Protein AF-A0AAU9SWV1-F1 (afdb_monomer_lite)

Radius of gyration: 33.42 Å; chains: 1; bounding box: 84×96×71 Å

Organism: Thlaspi arvense (NCBI:txid13288)

Secondary structure (DSSP, 8-state):
-------PPPPPPPPPP----SPP-HHHHHHHHHHHTTS-TT-TTS--PPPHHHHHHHHHHHHTT----TT-TT--TTHHHH-TTHHHHHHHHHHHHHHHHHHHHHHTTTTS---------------

InterPro domains:
  IPR012881 Protein of unknown function DUF1685 [PF07939] (50-108)

Sequence (127 aa):
MSKRNATQSQPPPRPLIKQHSWSPDADREEAWLRRKGKQPSGRLGRSKSVTDEDLEELKGCIELGFGFEPDSPDLDPRLSETLPALGLYCAVNKQYSSRLSRTSSLSSIVSEGELSNSSTTIVDQEE

Foldseek 3Di:
DDDDDDDDDDDDDDDDDDDPPDDPVVVVVVVVVVVCVVPCLPCPDDDPDDDPVLVVVVVVCVVVPDDQALPDPPRDPCVCVVRVCSVVVSVVVVVVVVVVVVVVVVVVVVPDDDDDDPDDDDDDDDD

Structure (mmCIF, N/CA/C/O backbone):
data_AF-A0AAU9SWV1-F1
#
_entry.id   AF-A0AAU9SWV1-F1
#
loop_
_atom_site.group_PDB
_atom_site.id
_atom_site.type_symbol
_atom_site.label_atom_id
_atom_site.label_alt_id
_atom_site.label_comp_id
_atom_site.label_asym_id
_atom_site.label_entity_id
_atom_site.label_seq_id
_atom_site.pdbx_PDB_ins_code
_atom_site.Cartn_x
_atom_site.Cartn_y
_atom_site.Cartn_z
_atom_site.occupancy
_atom_site.B_iso_or_equiv
_atom_site.auth_seq_id
_atom_site.auth_comp_id
_atom_site.auth_asym_id
_atom_site.auth_atom_id
_atom_site.pdbx_PDB_model_num
ATOM 1 N N . MET A 1 1 ? -10.196 38.427 -52.596 1.00 41.56 1 MET A N 1
ATOM 2 C CA . MET A 1 1 ? -11.215 39.087 -51.745 1.00 41.56 1 MET A CA 1
ATOM 3 C C . MET A 1 1 ? -11.542 38.152 -50.584 1.00 41.56 1 MET A C 1
ATOM 5 O O . MET A 1 1 ? -12.388 37.285 -50.746 1.00 41.56 1 MET A O 1
ATOM 9 N N . SER A 1 2 ? -10.849 38.260 -49.447 1.00 51.06 2 SER A N 1
ATOM 10 C CA . SER A 1 2 ? -11.067 37.353 -48.305 1.00 51.06 2 SER A CA 1
ATOM 11 C C . SER A 1 2 ? -11.932 38.036 -47.250 1.00 51.06 2 SER A C 1
ATOM 13 O O . SER A 1 2 ? -11.514 39.006 -46.619 1.00 51.06 2 SER A O 1
ATOM 15 N N . LYS A 1 3 ? -13.171 37.559 -47.106 1.00 57.69 3 LYS A N 1
ATOM 16 C CA . LYS A 1 3 ? -14.145 38.039 -46.120 1.00 57.69 3 LYS A CA 1
ATOM 17 C C . LYS A 1 3 ? -13.781 37.469 -44.746 1.00 57.69 3 LYS A C 1
ATOM 19 O O . LYS A 1 3 ? -13.608 36.264 -44.604 1.00 57.69 3 LYS A O 1
ATOM 24 N N . ARG A 1 4 ? -13.648 38.340 -43.745 1.00 60.69 4 ARG A N 1
ATOM 25 C CA . ARG A 1 4 ? -13.393 37.968 -42.346 1.00 60.69 4 ARG A CA 1
ATOM 26 C C . ARG A 1 4 ? -14.742 37.674 -41.684 1.00 60.69 4 ARG A C 1
ATOM 28 O O . ARG A 1 4 ? -15.554 38.588 -41.577 1.00 60.69 4 ARG A O 1
ATOM 35 N N . ASN A 1 5 ? -14.990 36.432 -41.271 1.00 58.41 5 ASN A N 1
ATOM 36 C CA . ASN A 1 5 ? -16.154 36.088 -40.449 1.00 58.41 5 ASN A CA 1
ATOM 37 C C . ASN A 1 5 ? -15.851 36.428 -38.983 1.00 58.41 5 ASN A C 1
ATOM 39 O O . ASN A 1 5 ? -14.839 35.988 -38.443 1.00 58.41 5 ASN A O 1
ATOM 43 N N . ALA A 1 6 ? -16.711 37.237 -38.364 1.00 60.16 6 ALA A N 1
ATOM 44 C CA . ALA A 1 6 ? -16.622 37.608 -36.957 1.00 60.16 6 ALA A CA 1
ATOM 45 C C . ALA A 1 6 ? -17.165 36.475 -36.072 1.00 60.16 6 ALA A C 1
ATOM 47 O O . ALA A 1 6 ? -18.284 36.005 -36.269 1.00 60.16 6 ALA A O 1
ATOM 48 N N . THR A 1 7 ? -16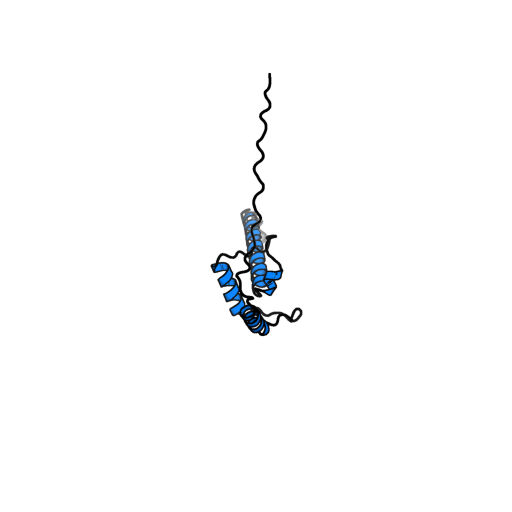.375 36.044 -35.093 1.00 61.41 7 THR A N 1
ATOM 49 C CA . THR A 1 7 ? -16.761 35.066 -34.073 1.00 61.41 7 THR A CA 1
ATOM 50 C C . THR A 1 7 ? -17.732 35.715 -33.084 1.00 61.41 7 THR A C 1
ATOM 52 O O . THR A 1 7 ? -17.355 36.617 -32.338 1.00 61.41 7 THR A O 1
ATOM 55 N N . GLN A 1 8 ? -18.992 35.270 -33.073 1.00 59.97 8 GLN A N 1
ATOM 56 C CA . GLN A 1 8 ? -19.948 35.593 -32.010 1.00 59.97 8 GLN A CA 1
ATOM 57 C C . GLN A 1 8 ? -19.444 35.011 -30.680 1.00 59.97 8 GLN A C 1
ATOM 59 O O . GLN A 1 8 ? -19.289 33.798 -30.545 1.00 59.97 8 GLN A O 1
ATOM 64 N N . SER A 1 9 ? -19.175 35.872 -29.698 1.00 60.31 9 SER A N 1
ATOM 65 C CA . SER A 1 9 ? -18.767 35.482 -28.347 1.00 60.31 9 SER A CA 1
ATOM 66 C C . SER A 1 9 ? -19.969 34.970 -27.546 1.00 60.31 9 SER A C 1
ATOM 68 O O . SER A 1 9 ? -20.929 35.711 -27.331 1.00 60.31 9 SER A O 1
ATOM 70 N N . GLN A 1 10 ? -19.916 33.717 -27.092 1.00 68.44 10 GLN A N 1
ATOM 71 C CA . GLN A 1 10 ? -20.902 33.141 -26.171 1.00 68.44 10 GLN A CA 1
ATOM 72 C C . GLN A 1 10 ? -20.783 33.763 -24.763 1.00 68.44 10 GLN A C 1
ATOM 74 O O . GLN A 1 10 ? -19.675 34.119 -24.354 1.00 68.44 10 GLN A O 1
ATOM 79 N N . PRO A 1 11 ? -21.892 33.900 -24.007 1.00 70.25 11 PRO A N 1
ATOM 80 C CA . PRO A 1 11 ? -21.855 34.434 -22.648 1.00 70.25 11 PRO A CA 1
ATOM 81 C C . PRO A 1 11 ? -21.128 33.479 -21.682 1.00 70.25 11 PRO A C 1
ATOM 83 O O . PRO A 1 11 ? -21.175 32.261 -21.872 1.00 70.25 11 PRO A O 1
ATOM 86 N N . PRO A 1 12 ? -20.465 34.010 -20.635 1.00 76.06 12 PRO A N 1
ATOM 87 C CA . PRO A 1 12 ? -19.677 33.201 -19.714 1.00 76.06 12 PRO A CA 1
ATOM 88 C C . PRO A 1 12 ? -20.556 32.210 -18.927 1.00 76.06 12 PRO A C 1
ATOM 90 O O . PRO A 1 12 ? -21.684 32.549 -18.548 1.00 76.06 12 PRO A O 1
ATOM 93 N N . PRO A 1 13 ? -20.053 30.990 -18.652 1.00 77.31 13 PRO A N 1
ATOM 94 C CA . PRO A 1 13 ? -20.777 30.001 -17.865 1.00 77.31 13 PRO A CA 1
ATOM 95 C C . PRO A 1 13 ? -20.997 30.511 -16.437 1.00 77.31 13 PRO A C 1
ATOM 97 O O . PRO A 1 13 ? -20.122 31.131 -15.831 1.00 77.31 13 PRO A O 1
ATOM 100 N N . ARG A 1 14 ? -22.190 30.254 -15.892 1.00 77.44 14 ARG A N 1
ATOM 101 C CA . ARG A 1 14 ? -22.545 30.686 -14.534 1.00 77.44 14 ARG A CA 1
ATOM 102 C C . ARG A 1 14 ? -21.770 29.858 -13.495 1.00 77.44 14 ARG A C 1
ATOM 104 O O . ARG A 1 14 ? -21.628 28.650 -13.695 1.00 77.44 14 ARG A O 1
ATOM 111 N N . PRO A 1 15 ? -21.310 30.459 -12.383 1.00 79.12 15 PRO A N 1
ATOM 112 C CA . PRO A 1 15 ? -20.587 29.734 -11.341 1.00 79.12 15 PRO A CA 1
ATOM 113 C C . PRO A 1 15 ? -21.460 28.662 -10.678 1.00 79.12 15 PRO A C 1
ATOM 115 O O . PRO A 1 15 ? -22.607 28.925 -10.315 1.00 79.12 15 PRO A O 1
ATOM 118 N N . LEU A 1 16 ? -20.901 27.466 -10.483 1.00 76.06 16 LEU A N 1
ATOM 119 C CA . LEU A 1 16 ? -21.544 26.390 -9.730 1.00 76.06 16 LEU A CA 1
ATOM 120 C C . LEU A 1 16 ? -21.318 26.603 -8.227 1.00 76.06 16 LEU A C 1
ATOM 122 O O . LEU A 1 16 ? -20.180 26.682 -7.765 1.00 76.06 16 LEU A O 1
ATOM 126 N N . ILE A 1 17 ? -22.404 26.681 -7.457 1.00 78.12 17 ILE A N 1
ATOM 127 C CA . ILE A 1 17 ? -22.364 26.769 -5.992 1.00 78.12 17 ILE A CA 1
ATOM 128 C C . ILE A 1 17 ? -22.128 25.367 -5.419 1.00 78.12 17 ILE A C 1
ATOM 130 O O . ILE A 1 17 ? -22.912 24.450 -5.665 1.00 78.12 17 ILE A O 1
ATOM 134 N N . LYS A 1 18 ? -21.054 25.192 -4.636 1.00 78.69 18 LYS A N 1
ATOM 135 C CA . LYS A 1 18 ? -20.784 23.938 -3.917 1.00 78.69 18 LYS A CA 1
ATOM 136 C C . LYS A 1 18 ? -21.775 23.776 -2.763 1.00 78.69 18 LYS A C 1
ATOM 138 O O . LYS A 1 18 ? -21.673 24.457 -1.747 1.00 78.69 18 LYS A O 1
ATOM 143 N N . GLN A 1 19 ? -22.717 22.853 -2.918 1.00 76.69 19 GLN A N 1
ATOM 144 C CA . GLN A 1 19 ? -23.548 22.355 -1.824 1.00 76.69 19 GLN A CA 1
ATOM 145 C C . GLN A 1 19 ? -22.668 21.477 -0.920 1.00 76.69 19 GLN A C 1
ATOM 147 O O . GLN A 1 19 ? -22.265 20.386 -1.317 1.00 76.69 19 GLN A O 1
ATOM 152 N N . HIS A 1 20 ? -22.340 21.947 0.285 1.00 67.81 20 HIS A N 1
ATOM 153 C CA . HIS A 1 20 ? -21.671 21.128 1.299 1.00 67.81 20 HIS A CA 1
ATOM 154 C 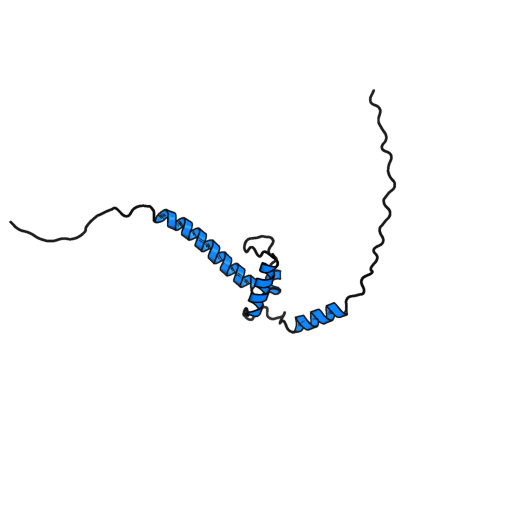C . HIS A 1 20 ? -22.721 20.293 2.051 1.00 67.81 20 HIS A C 1
ATOM 156 O O . HIS A 1 20 ? -23.020 20.545 3.213 1.00 67.81 20 HIS A O 1
ATOM 162 N N . SER A 1 21 ? -23.336 19.327 1.362 1.00 74.38 21 SER A N 1
ATOM 163 C CA . SER A 1 21 ? -24.408 18.472 1.906 1.00 74.38 21 SER A CA 1
ATOM 164 C C . SER A 1 21 ? -23.904 17.304 2.759 1.00 74.38 21 SER A C 1
ATOM 166 O O . SER A 1 21 ? -24.676 16.415 3.106 1.00 74.38 21 SER A O 1
ATOM 168 N N . TRP A 1 22 ? -22.609 17.262 3.056 1.00 68.56 22 TRP A N 1
ATOM 169 C CA . TRP A 1 22 ? -22.023 16.223 3.889 1.00 68.56 22 TRP A CA 1
ATOM 170 C C . TRP A 1 22 ? -21.991 16.746 5.322 1.00 68.56 22 TRP A C 1
ATOM 172 O O . TRP A 1 22 ? -21.356 17.770 5.593 1.00 68.56 22 TRP A O 1
ATOM 182 N N . SER A 1 23 ? -22.713 16.074 6.221 1.00 59.91 23 SER A N 1
ATOM 183 C CA . SER A 1 23 ? -22.586 16.299 7.662 1.00 59.91 23 SER A CA 1
ATOM 184 C C . SER A 1 23 ? -21.127 16.061 8.071 1.00 59.91 23 SER A C 1
ATOM 186 O O . SER A 1 23 ? -20.523 15.116 7.557 1.00 59.91 23 SER A O 1
ATOM 188 N N . PRO A 1 24 ? -20.540 16.890 8.954 1.00 65.38 24 PRO A N 1
ATOM 189 C CA . PRO A 1 24 ? -19.205 16.644 9.483 1.00 65.38 24 PRO A CA 1
ATOM 190 C C . PRO A 1 24 ? -19.151 15.237 10.073 1.00 65.38 24 PRO A C 1
ATOM 192 O O . PRO A 1 24 ? -19.900 14.920 10.994 1.00 65.38 24 PRO A O 1
ATOM 195 N N . ASP A 1 25 ? -18.302 14.387 9.507 1.00 67.88 25 ASP A N 1
ATOM 196 C CA . ASP A 1 25 ? -18.213 12.972 9.861 1.00 67.88 25 ASP A CA 1
ATOM 197 C C . ASP A 1 25 ? -17.371 12.774 11.134 1.00 67.88 25 ASP A C 1
ATOM 199 O O . ASP A 1 25 ? -16.405 12.010 11.172 1.00 67.88 25 ASP A O 1
ATOM 203 N N . ALA A 1 26 ? -17.703 13.548 12.170 1.00 67.44 26 ALA A N 1
ATOM 204 C CA . ALA A 1 26 ? -16.986 13.580 13.438 1.00 67.44 26 ALA A CA 1
ATOM 205 C C . ALA A 1 26 ? -17.015 12.202 14.118 1.00 67.44 26 ALA A C 1
ATOM 207 O O . ALA A 1 26 ? -15.997 11.746 14.639 1.00 67.44 26 ALA A O 1
ATOM 208 N N . ASP A 1 27 ? -18.144 11.494 14.013 1.00 73.81 27 ASP A N 1
ATOM 209 C CA . ASP A 1 27 ? -18.299 10.145 14.558 1.00 73.81 27 ASP A CA 1
ATOM 210 C C . ASP A 1 27 ? -17.401 9.126 13.832 1.00 73.81 27 ASP A C 1
ATOM 212 O O . ASP A 1 27 ? -16.832 8.230 14.466 1.00 73.81 27 ASP A O 1
ATOM 216 N N . ARG A 1 28 ? -17.204 9.260 12.508 1.00 76.19 28 ARG A N 1
ATOM 217 C CA . ARG A 1 28 ? -16.268 8.399 11.763 1.00 76.19 28 ARG A CA 1
ATOM 218 C C . ARG A 1 28 ? -14.824 8.696 12.120 1.00 76.19 28 ARG A C 1
ATOM 220 O O . ARG A 1 28 ? -14.050 7.748 12.264 1.00 76.19 28 ARG A O 1
ATOM 227 N N . GLU A 1 29 ? -14.448 9.967 12.236 1.00 75.00 29 GLU A N 1
ATOM 228 C CA . GLU A 1 29 ? -13.083 10.345 12.610 1.00 75.00 29 GLU A CA 1
ATOM 229 C C . GLU A 1 29 ? -12.732 9.813 14.005 1.00 75.00 29 GLU A C 1
ATOM 231 O O . GLU A 1 29 ? -11.682 9.187 14.174 1.00 75.00 29 GLU A O 1
ATOM 236 N N . GLU A 1 30 ? -13.640 9.948 14.977 1.00 75.06 30 GLU A N 1
ATOM 237 C CA . GLU A 1 30 ? -13.452 9.415 16.328 1.00 75.06 30 GLU A CA 1
ATOM 238 C C . GLU A 1 30 ? -13.373 7.879 16.328 1.00 75.06 30 GLU A C 1
ATOM 240 O O . GLU A 1 30 ? -12.460 7.299 16.923 1.00 75.06 30 GLU A O 1
ATOM 245 N N . ALA A 1 31 ? -14.278 7.192 15.621 1.00 77.38 31 ALA A N 1
ATOM 246 C CA . ALA A 1 31 ? -14.253 5.734 15.507 1.00 77.38 31 ALA A CA 1
ATOM 247 C C . ALA A 1 31 ? -12.953 5.225 14.857 1.00 77.38 31 ALA A C 1
ATOM 249 O O . ALA A 1 31 ? -12.385 4.213 15.288 1.00 77.38 31 ALA A O 1
ATOM 250 N N . TRP A 1 32 ? -12.449 5.940 13.849 1.00 73.25 32 TRP A N 1
ATOM 251 C CA . TRP A 1 32 ? -11.184 5.628 13.192 1.00 73.25 32 TRP A CA 1
ATOM 252 C C . TRP A 1 32 ? -9.983 5.872 14.112 1.00 73.25 32 TRP A C 1
ATOM 254 O O . TRP A 1 32 ? -9.107 5.009 14.204 1.00 73.25 32 TRP A O 1
ATOM 264 N N . LEU A 1 33 ? -9.965 6.977 14.866 1.00 74.88 33 LEU A N 1
ATOM 265 C CA . LEU A 1 33 ? -8.938 7.245 15.880 1.00 74.88 33 LEU A CA 1
ATOM 266 C C . LEU A 1 33 ? -8.937 6.182 16.986 1.00 74.88 33 LEU A C 1
ATOM 268 O O . LEU A 1 33 ? -7.872 5.715 17.387 1.00 74.88 33 LEU A O 1
ATOM 272 N N . ARG A 1 34 ? -10.114 5.740 17.442 1.00 76.69 34 ARG A N 1
ATOM 273 C CA . ARG A 1 34 ? -10.258 4.685 18.462 1.00 76.69 34 ARG A CA 1
ATOM 274 C C . ARG A 1 34 ? -9.761 3.327 17.973 1.00 76.69 34 ARG A C 1
ATOM 276 O O . ARG A 1 34 ? -9.163 2.586 18.752 1.00 76.69 34 ARG A O 1
ATOM 283 N N . ARG A 1 35 ? -9.967 3.007 16.690 1.00 66.62 35 ARG A N 1
ATOM 284 C CA . ARG A 1 35 ? -9.377 1.820 16.048 1.00 66.62 35 ARG A CA 1
ATOM 285 C C . ARG A 1 35 ? -7.861 1.958 15.938 1.00 66.62 35 ARG A C 1
ATOM 287 O O . ARG A 1 35 ? -7.135 1.031 16.289 1.00 66.62 35 ARG A O 1
ATOM 294 N N . LYS A 1 36 ? -7.384 3.128 15.510 1.00 63.03 36 LYS A N 1
ATOM 295 C CA . LYS A 1 36 ? -5.956 3.388 15.327 1.00 63.03 36 LYS A CA 1
ATOM 296 C C . LYS A 1 36 ? -5.180 3.448 16.644 1.00 63.03 36 LYS A C 1
ATOM 298 O O . LYS A 1 36 ? -4.036 3.030 16.664 1.00 63.03 36 LYS A O 1
ATOM 303 N N . GLY A 1 37 ? -5.796 3.844 17.758 1.00 56.72 37 GLY A N 1
ATOM 304 C CA . GLY A 1 37 ? -5.161 3.859 19.085 1.00 56.72 37 GLY A CA 1
ATOM 305 C C . GLY A 1 37 ? -4.718 2.486 19.615 1.00 56.72 37 GLY A C 1
ATOM 306 O O . GLY A 1 37 ? -3.957 2.423 20.578 1.00 56.72 37 GLY A O 1
ATOM 307 N N . LYS A 1 38 ? -5.160 1.385 18.991 1.00 56.91 38 LYS A N 1
ATOM 308 C CA . LYS A 1 38 ? -4.681 0.020 19.276 1.00 56.91 38 LYS A CA 1
ATOM 309 C C . LYS A 1 38 ? -3.501 -0.395 18.395 1.00 56.91 38 LYS A C 1
ATOM 311 O O . LYS A 1 38 ? -2.799 -1.338 18.745 1.00 56.91 38 LYS A O 1
ATOM 316 N N . GLN A 1 39 ? -3.269 0.318 17.295 1.00 58.56 39 GLN A N 1
ATOM 317 C CA . GLN A 1 39 ? -2.091 0.152 16.459 1.00 58.56 39 GLN A CA 1
ATOM 318 C C . GLN A 1 39 ? -1.003 1.110 16.962 1.00 58.56 39 GLN A C 1
ATOM 320 O O . GLN A 1 39 ? -1.229 2.319 17.044 1.00 58.56 39 GLN A O 1
ATOM 325 N N . PRO A 1 40 ? 0.186 0.623 17.349 1.00 55.69 40 PRO A N 1
ATOM 326 C CA . PRO A 1 40 ? 1.232 1.469 17.897 1.00 55.69 40 PRO A CA 1
ATOM 327 C C . PRO A 1 40 ? 1.876 2.298 16.775 1.00 55.69 40 PRO A C 1
ATOM 329 O O . PRO A 1 40 ? 2.981 2.000 16.327 1.00 55.69 40 PRO A O 1
ATOM 332 N N . SER A 1 41 ? 1.237 3.399 16.368 1.00 58.03 41 SER A N 1
ATOM 333 C CA . SER A 1 41 ? 1.771 4.395 15.419 1.00 58.03 41 SER A CA 1
ATOM 334 C C . SER A 1 41 ? 3.017 5.152 15.928 1.00 58.03 41 SER A C 1
ATOM 336 O O . SER A 1 41 ? 3.365 6.196 15.392 1.00 58.03 41 SER A O 1
ATOM 338 N N . GLY A 1 42 ? 3.711 4.653 16.956 1.00 51.66 42 GLY A N 1
ATOM 339 C CA . GLY A 1 42 ? 4.831 5.332 17.615 1.00 51.66 42 GLY A CA 1
ATOM 340 C C . GLY A 1 42 ? 6.070 4.471 17.867 1.00 51.66 42 GLY A C 1
ATOM 341 O O . GLY A 1 42 ? 6.949 4.895 18.611 1.00 51.66 42 GLY A O 1
ATOM 342 N N . ARG A 1 43 ? 6.184 3.264 17.296 1.00 53.62 43 ARG A N 1
ATOM 343 C CA . ARG A 1 43 ? 7.420 2.462 17.404 1.00 53.62 43 ARG A CA 1
ATOM 344 C C . ARG A 1 43 ? 8.181 2.419 16.087 1.00 53.62 43 ARG A C 1
ATOM 346 O O . ARG A 1 43 ? 8.316 1.380 15.455 1.00 53.62 43 ARG A O 1
ATOM 353 N N . LEU A 1 44 ? 8.746 3.563 15.722 1.00 52.72 44 LEU A N 1
ATOM 354 C CA . LEU A 1 44 ? 9.710 3.692 14.627 1.00 52.72 44 LEU A CA 1
ATOM 355 C C . LEU A 1 44 ? 11.103 3.104 14.971 1.00 52.72 44 LEU A C 1
ATOM 357 O O . LEU A 1 44 ? 12.042 3.288 14.212 1.00 52.72 44 LEU A O 1
ATOM 361 N N . GLY A 1 45 ? 11.265 2.403 16.104 1.00 51.94 45 GLY A N 1
ATOM 362 C CA . GLY A 1 45 ? 12.586 1.967 16.592 1.00 51.94 45 GLY A CA 1
ATOM 363 C C . GLY A 1 45 ? 12.657 0.599 17.274 1.00 51.94 45 GLY A C 1
ATOM 364 O O . GLY A 1 45 ? 13.686 0.268 17.851 1.00 51.94 45 GLY A O 1
ATOM 365 N N . ARG A 1 46 ? 11.599 -0.217 17.243 1.00 48.56 46 ARG A N 1
ATOM 366 C CA . ARG A 1 46 ? 11.647 -1.598 17.747 1.00 48.56 46 ARG A CA 1
ATOM 367 C C . ARG A 1 46 ? 10.965 -2.470 16.715 1.00 48.56 46 ARG A C 1
ATOM 369 O O . ARG A 1 46 ? 9.785 -2.261 16.465 1.00 48.56 46 ARG A O 1
ATOM 376 N N . SER A 1 47 ? 11.748 -3.345 16.090 1.00 58.44 47 SER A N 1
ATOM 377 C CA . SER A 1 47 ? 11.394 -4.291 15.031 1.00 58.44 47 SER A CA 1
ATOM 378 C C . SER A 1 47 ? 9.900 -4.609 15.039 1.00 58.44 47 SER A C 1
ATOM 380 O O . SER A 1 47 ? 9.423 -5.319 15.925 1.00 58.44 47 SER A O 1
ATOM 382 N N . LYS A 1 48 ? 9.150 -4.015 14.105 1.00 66.44 48 LYS A N 1
ATOM 383 C CA . LYS A 1 48 ? 7.747 -4.363 13.884 1.00 66.44 48 LYS A CA 1
ATOM 384 C C . LYS A 1 48 ? 7.771 -5.810 13.393 1.00 66.44 48 LYS A C 1
ATOM 386 O O . LYS A 1 48 ? 8.255 -6.063 12.293 1.00 66.44 48 LYS A O 1
ATOM 391 N N . SER A 1 49 ? 7.398 -6.764 14.239 1.00 79.50 49 SER A N 1
ATOM 392 C CA . SER A 1 49 ? 7.242 -8.148 13.799 1.00 79.50 49 SER A CA 1
ATOM 393 C C . SER A 1 49 ? 6.001 -8.211 12.921 1.00 79.50 49 SER A C 1
ATOM 395 O O . SER A 1 49 ? 4.939 -7.785 13.368 1.00 79.50 49 SER A O 1
ATOM 397 N N . VAL A 1 50 ? 6.150 -8.716 11.700 1.00 89.50 50 VAL A N 1
ATOM 398 C CA . VAL A 1 50 ? 5.013 -9.057 10.841 1.00 89.50 50 VAL A CA 1
ATOM 399 C C . VAL A 1 50 ? 4.262 -10.213 11.501 1.00 89.50 50 VAL A C 1
ATOM 401 O O . VAL A 1 50 ? 4.890 -11.184 11.929 1.00 89.50 50 VAL A O 1
ATOM 404 N N . THR A 1 51 ? 2.950 -10.077 11.633 1.00 91.62 51 THR A N 1
ATOM 405 C CA . THR A 1 51 ? 2.040 -11.092 12.174 1.00 91.62 51 THR A CA 1
ATOM 406 C C . THR A 1 51 ? 1.283 -11.799 11.050 1.00 91.62 51 THR A C 1
ATOM 408 O O . THR A 1 51 ? 1.302 -11.341 9.908 1.00 91.62 51 THR A O 1
ATOM 411 N N . ASP A 1 52 ? 0.612 -12.910 11.361 1.00 93.50 52 ASP A N 1
ATOM 412 C CA . ASP A 1 52 ? -0.187 -13.642 10.369 1.00 93.50 52 ASP A CA 1
ATOM 413 C C . ASP A 1 52 ? -1.365 -12.801 9.840 1.00 93.50 52 ASP A C 1
ATOM 415 O O . ASP A 1 52 ? -1.629 -12.812 8.642 1.00 93.50 52 ASP A O 1
ATOM 419 N N . GLU A 1 53 ? -1.991 -11.978 10.693 1.00 94.31 53 GLU A N 1
ATOM 420 C CA . GLU A 1 53 ? -3.041 -11.028 10.281 1.00 94.31 53 GLU A CA 1
ATOM 421 C C . GLU A 1 53 ? -2.516 -10.029 9.237 1.00 94.31 53 GLU A C 1
ATOM 423 O O . GLU A 1 53 ? -3.168 -9.792 8.225 1.00 94.31 53 GLU A O 1
ATOM 428 N N . ASP A 1 54 ? -1.297 -9.500 9.418 1.00 94.12 54 ASP A N 1
ATOM 429 C CA . ASP A 1 54 ? -0.696 -8.568 8.450 1.00 94.12 54 ASP A CA 1
ATOM 430 C C . ASP A 1 54 ? -0.498 -9.228 7.066 1.00 94.12 54 ASP A C 1
ATOM 432 O O . ASP A 1 54 ? -0.541 -8.552 6.033 1.00 94.12 54 ASP A O 1
ATOM 436 N N . LEU A 1 55 ? -0.254 -10.547 7.028 1.00 95.00 55 LEU A N 1
ATOM 437 C CA . LEU A 1 55 ? -0.144 -11.316 5.783 1.00 95.00 55 LEU A CA 1
ATOM 438 C C . LEU A 1 55 ? -1.515 -11.521 5.129 1.00 95.00 55 LEU A C 1
ATOM 440 O O . LEU A 1 55 ? -1.619 -11.422 3.904 1.00 95.00 55 LEU A O 1
ATOM 444 N N . GLU A 1 56 ? -2.554 -11.790 5.923 1.00 95.94 56 GLU A N 1
ATOM 445 C CA . GLU A 1 56 ? -3.934 -11.918 5.446 1.00 95.94 56 GLU A CA 1
ATOM 446 C C . GLU A 1 56 ? -4.470 -10.593 4.890 1.00 95.94 56 GLU A C 1
ATOM 448 O O . GLU A 1 56 ? -5.051 -10.583 3.803 1.00 95.94 56 GLU A O 1
ATOM 453 N N . GLU A 1 57 ? -4.198 -9.467 5.556 1.00 95.25 57 GLU A N 1
ATOM 454 C CA . GLU A 1 57 ? -4.541 -8.128 5.062 1.00 95.25 57 GLU A CA 1
ATOM 455 C C . GLU A 1 57 ? -3.855 -7.830 3.719 1.00 95.25 57 GLU A C 1
ATOM 457 O O . GLU A 1 57 ? -4.514 -7.434 2.751 1.00 95.25 57 GLU A O 1
ATOM 462 N N . LEU A 1 58 ? -2.540 -8.073 3.619 1.00 94.94 58 LEU A N 1
ATOM 463 C CA . LEU A 1 58 ? -1.792 -7.874 2.374 1.00 94.94 58 LEU A CA 1
ATOM 464 C C . LEU A 1 58 ? -2.317 -8.775 1.246 1.00 94.94 58 LEU A C 1
ATOM 466 O O . LEU A 1 58 ? -2.470 -8.319 0.110 1.00 94.94 58 LEU A O 1
ATOM 470 N N . LYS A 1 59 ? -2.616 -10.042 1.553 1.00 95.69 59 LYS A N 1
ATOM 471 C CA . LYS A 1 59 ? -3.229 -10.984 0.609 1.00 95.69 59 LYS A CA 1
ATOM 472 C C . LYS A 1 59 ? -4.587 -10.477 0.135 1.00 95.69 59 LYS A C 1
ATOM 474 O O . LYS A 1 59 ? -4.822 -10.461 -1.070 1.00 95.69 59 LYS A O 1
ATOM 479 N N . GLY A 1 60 ? -5.433 -10.002 1.046 1.00 96.81 60 GLY A N 1
ATOM 480 C CA . GLY A 1 60 ? -6.716 -9.391 0.709 1.00 96.81 60 GLY A CA 1
ATOM 481 C C . GLY A 1 60 ? -6.556 -8.209 -0.250 1.00 96.81 60 GLY A C 1
ATOM 482 O O . GLY A 1 60 ? -7.275 -8.123 -1.241 1.00 96.81 60 GLY A O 1
ATOM 483 N N . CYS A 1 61 ? -5.566 -7.334 -0.035 1.00 95.31 61 CYS A N 1
ATOM 484 C CA . CYS A 1 61 ? -5.280 -6.245 -0.973 1.00 95.31 61 CYS A CA 1
ATOM 485 C C . CYS A 1 61 ? -4.919 -6.761 -2.377 1.00 95.31 61 CYS A C 1
ATOM 487 O O . CYS A 1 61 ? -5.443 -6.267 -3.375 1.00 95.31 61 CYS A O 1
ATOM 489 N N . ILE A 1 62 ? -4.063 -7.775 -2.473 1.00 94.25 62 ILE A N 1
ATOM 490 C CA . ILE A 1 62 ? -3.693 -8.357 -3.770 1.00 94.25 62 ILE A CA 1
ATOM 491 C C . ILE A 1 62 ? -4.915 -9.000 -4.446 1.00 94.25 62 ILE A C 1
ATOM 493 O O . ILE A 1 62 ? -5.134 -8.802 -5.639 1.00 94.25 62 ILE A O 1
ATOM 497 N N . GLU A 1 63 ? -5.749 -9.718 -3.692 1.00 96.62 63 GLU A N 1
ATOM 498 C CA . GLU A 1 63 ? -6.980 -10.348 -4.193 1.00 96.62 63 GLU A CA 1
ATOM 499 C C . GLU A 1 63 ? -8.009 -9.330 -4.702 1.00 96.62 63 GLU A C 1
ATOM 501 O O . GLU A 1 63 ? -8.725 -9.602 -5.665 1.00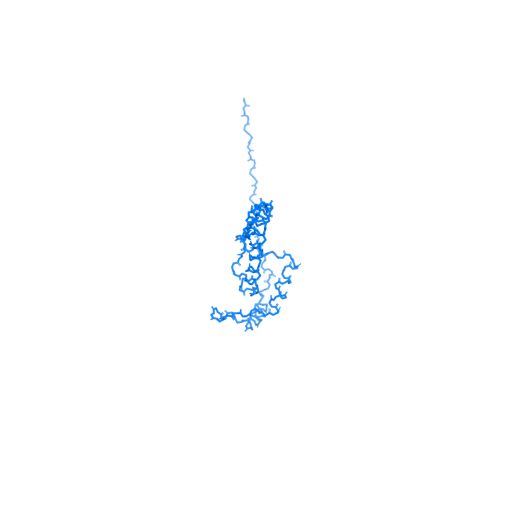 96.62 63 GLU A O 1
ATOM 506 N N . LEU A 1 64 ? -8.048 -8.135 -4.109 1.00 96.56 64 LEU A N 1
ATOM 507 C CA . LEU A 1 64 ? -8.856 -7.013 -4.592 1.00 96.56 64 LEU A CA 1
ATOM 508 C C . LEU A 1 64 ? -8.295 -6.365 -5.873 1.00 96.56 64 LEU A C 1
ATOM 510 O O . LEU A 1 64 ? -8.960 -5.513 -6.463 1.00 96.56 64 LEU A O 1
ATOM 514 N N . GLY A 1 65 ? -7.098 -6.759 -6.313 1.00 94.44 65 GLY A N 1
ATOM 515 C CA . GLY A 1 65 ? -6.444 -6.251 -7.517 1.00 94.44 65 GLY A CA 1
ATOM 516 C C . GLY A 1 65 ? -5.489 -5.080 -7.280 1.00 94.44 65 GLY A C 1
ATOM 517 O O . GLY A 1 65 ? -5.093 -4.426 -8.245 1.00 94.44 65 GLY A O 1
ATOM 518 N N . PHE A 1 66 ? -5.102 -4.795 -6.031 1.00 91.69 66 PHE A N 1
ATOM 519 C CA . PHE A 1 66 ? -4.030 -3.833 -5.761 1.00 91.69 66 PHE A CA 1
ATOM 520 C C . PHE A 1 66 ? -2.667 -4.453 -6.107 1.00 91.69 66 PHE A C 1
ATOM 522 O O . PHE A 1 66 ? -2.335 -5.547 -5.653 1.00 91.69 66 PHE A O 1
ATOM 529 N N . GLY A 1 67 ? -1.871 -3.747 -6.912 1.00 89.94 67 GLY A N 1
ATOM 530 C CA . GLY A 1 67 ? -0.513 -4.154 -7.282 1.00 89.94 67 GLY A CA 1
ATOM 531 C C . GLY A 1 67 ? 0.550 -3.458 -6.431 1.00 89.94 67 GLY A C 1
ATOM 532 O O . GLY A 1 67 ? 0.413 -2.278 -6.112 1.00 89.94 67 GLY A O 1
ATOM 533 N N . PHE A 1 68 ? 1.625 -4.177 -6.100 1.00 91.44 68 PHE A N 1
ATOM 534 C CA . PHE A 1 68 ? 2.725 -3.682 -5.263 1.00 91.44 68 PHE A CA 1
ATOM 535 C C . PHE A 1 68 ? 4.096 -3.934 -5.902 1.00 91.44 68 PHE A C 1
ATOM 537 O O . PHE A 1 68 ? 4.958 -4.598 -5.328 1.00 91.44 68 PHE A O 1
ATOM 544 N N . GLU A 1 69 ? 4.306 -3.425 -7.114 1.00 89.62 69 GLU A N 1
ATOM 545 C CA . GLU A 1 69 ? 5.532 -3.705 -7.862 1.00 89.62 69 GLU A CA 1
ATOM 546 C C . GLU A 1 69 ? 6.778 -3.098 -7.181 1.00 89.62 69 GLU A C 1
ATOM 548 O O . GLU A 1 69 ? 6.877 -1.869 -7.084 1.00 89.62 69 GLU A O 1
ATOM 553 N N . PRO A 1 70 ? 7.760 -3.913 -6.732 1.00 82.69 70 PRO A N 1
ATOM 554 C CA . PRO A 1 70 ? 8.865 -3.450 -5.882 1.00 82.69 70 PRO A CA 1
ATOM 555 C C . PRO A 1 70 ? 9.837 -2.450 -6.524 1.00 82.69 70 PRO A C 1
ATOM 557 O O . PRO A 1 70 ? 10.617 -1.811 -5.812 1.00 82.69 70 PRO A O 1
ATOM 560 N N . ASP A 1 71 ? 9.845 -2.378 -7.855 1.00 80.75 71 ASP A N 1
ATOM 561 C CA . ASP A 1 71 ? 10.689 -1.478 -8.650 1.00 80.75 71 ASP A CA 1
ATOM 562 C C . ASP A 1 71 ? 9.861 -0.397 -9.365 1.00 80.75 71 ASP A C 1
ATOM 564 O O . ASP A 1 71 ? 10.400 0.384 -10.151 1.00 80.75 71 ASP A O 1
ATOM 568 N N . SER A 1 72 ? 8.552 -0.330 -9.094 1.00 84.00 72 SER A N 1
ATOM 569 C CA . SER A 1 72 ? 7.713 0.727 -9.646 1.00 84.00 72 SER A CA 1
ATOM 570 C C . SER A 1 72 ? 7.970 2.056 -8.924 1.00 84.00 72 SER A C 1
ATOM 572 O O . SER A 1 72 ? 8.031 2.089 -7.692 1.00 84.00 72 SER A O 1
ATOM 574 N N . PRO A 1 73 ? 8.095 3.172 -9.662 1.00 79.31 73 PRO A N 1
ATOM 575 C CA . PRO A 1 73 ? 8.197 4.501 -9.059 1.00 79.31 73 PRO A CA 1
ATOM 576 C C . PRO A 1 73 ? 6.892 4.940 -8.374 1.00 79.31 73 PRO A C 1
ATOM 578 O O . PRO A 1 73 ? 6.904 5.892 -7.598 1.00 79.31 73 PRO A O 1
ATOM 581 N N . ASP A 1 74 ? 5.785 4.244 -8.647 1.00 81.12 74 ASP A N 1
ATOM 582 C CA . ASP A 1 74 ? 4.448 4.555 -8.139 1.00 81.12 74 ASP A CA 1
ATOM 583 C C . ASP A 1 74 ? 4.166 3.945 -6.754 1.00 81.12 74 ASP A C 1
ATOM 585 O O . ASP A 1 74 ? 3.147 4.254 -6.132 1.00 81.12 74 ASP A O 1
ATOM 589 N N . LEU A 1 75 ? 5.054 3.082 -6.245 1.00 86.06 75 LEU A N 1
ATOM 590 C CA . LEU A 1 75 ? 4.887 2.462 -4.934 1.00 86.06 75 LEU A CA 1
ATOM 591 C C . LEU A 1 75 ? 5.174 3.476 -3.814 1.00 86.06 75 LEU A C 1
ATOM 593 O O . LEU A 1 75 ? 6.327 3.766 -3.494 1.00 86.06 75 LEU A O 1
ATOM 597 N N . ASP A 1 76 ? 4.116 4.001 -3.190 1.00 86.19 76 ASP A N 1
ATOM 598 C CA . ASP A 1 76 ? 4.237 4.994 -2.116 1.00 86.19 76 ASP A CA 1
ATOM 599 C C . ASP A 1 76 ? 4.932 4.386 -0.872 1.00 86.19 76 ASP A C 1
ATOM 601 O O . ASP A 1 76 ? 4.427 3.416 -0.291 1.00 86.19 76 ASP A O 1
ATOM 605 N N . PRO A 1 77 ? 6.060 4.956 -0.395 1.00 83.00 77 PRO A N 1
ATOM 606 C CA . PRO A 1 77 ? 6.762 4.471 0.796 1.00 83.00 77 PRO A CA 1
ATOM 607 C C . PRO A 1 77 ? 5.888 4.453 2.061 1.00 83.00 77 PRO A C 1
ATOM 609 O O . PRO A 1 77 ? 6.124 3.642 2.962 1.00 83.00 77 PRO A O 1
ATOM 612 N N . ARG A 1 78 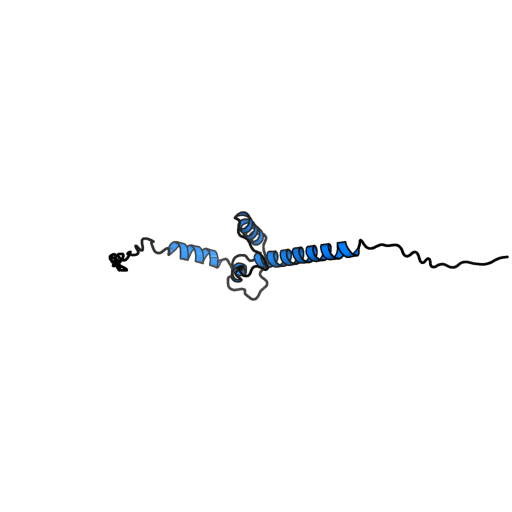? 4.845 5.290 2.131 1.00 86.12 78 ARG A N 1
ATOM 613 C CA . ARG A 1 78 ? 3.897 5.347 3.256 1.00 86.12 78 ARG A CA 1
ATOM 614 C C . ARG A 1 78 ? 2.991 4.121 3.333 1.00 86.12 78 ARG A C 1
ATOM 616 O O . ARG A 1 78 ? 2.415 3.852 4.387 1.00 86.12 78 ARG A O 1
ATOM 623 N N . LEU A 1 79 ? 2.890 3.332 2.261 1.00 88.75 79 LEU A N 1
ATOM 624 C CA . LEU A 1 79 ? 2.138 2.076 2.282 1.00 88.75 79 LEU A CA 1
ATOM 625 C C . LEU A 1 79 ? 2.744 1.076 3.264 1.00 88.75 79 LEU A C 1
ATOM 627 O O . LEU A 1 79 ? 2.000 0.337 3.894 1.00 88.75 79 LEU A O 1
ATOM 631 N N . SER A 1 80 ? 4.060 1.115 3.487 1.00 85.75 80 SER A N 1
ATOM 632 C CA . SER A 1 80 ? 4.725 0.277 4.497 1.00 85.75 80 SER A CA 1
ATOM 633 C C . SER A 1 80 ? 4.299 0.592 5.940 1.00 85.75 80 SER A C 1
ATOM 635 O O . SER A 1 80 ? 4.479 -0.228 6.841 1.00 85.75 80 SER A O 1
ATOM 637 N N . GLU A 1 81 ? 3.720 1.773 6.181 1.00 83.50 81 GLU A N 1
ATOM 638 C CA . GLU A 1 81 ? 3.139 2.140 7.475 1.00 83.50 81 GLU A CA 1
ATOM 639 C C . GLU A 1 81 ? 1.723 1.588 7.650 1.00 83.50 81 GLU A C 1
ATOM 641 O O . GLU A 1 81 ? 1.301 1.361 8.782 1.00 83.50 81 GLU A O 1
ATOM 646 N N . THR A 1 82 ? 1.004 1.391 6.542 1.00 86.62 82 THR A N 1
ATOM 647 C CA . THR A 1 82 ? -0.385 0.906 6.528 1.00 86.62 82 THR A CA 1
ATOM 648 C C . THR A 1 82 ? -0.454 -0.612 6.387 1.00 86.62 82 THR A C 1
ATOM 650 O O . THR A 1 82 ? -1.333 -1.228 6.970 1.00 86.62 82 THR A O 1
ATOM 653 N N . LEU A 1 83 ? 0.485 -1.204 5.647 1.00 92.06 83 LEU A N 1
ATOM 654 C CA . LEU A 1 83 ? 0.612 -2.634 5.386 1.00 92.06 83 LEU A CA 1
ATOM 655 C C . LEU A 1 83 ? 1.994 -3.101 5.873 1.00 92.06 83 LEU A C 1
ATOM 657 O O . LEU A 1 83 ? 2.959 -3.083 5.101 1.00 92.06 83 LEU A O 1
ATOM 661 N N . PRO A 1 84 ? 2.134 -3.516 7.145 1.00 91.19 84 PRO A N 1
ATOM 662 C CA . PRO A 1 84 ? 3.427 -3.895 7.723 1.00 91.19 84 PRO A CA 1
ATOM 663 C C . PRO A 1 84 ? 4.122 -5.046 6.978 1.00 91.19 84 PRO A C 1
ATOM 665 O O . PRO A 1 84 ? 5.352 -5.073 6.889 1.00 91.19 84 PRO A O 1
ATOM 668 N N . ALA A 1 85 ? 3.348 -5.964 6.390 1.00 94.19 85 ALA A N 1
ATOM 669 C CA . ALA A 1 85 ? 3.852 -7.082 5.591 1.00 94.19 85 ALA A CA 1
ATOM 670 C C . ALA A 1 85 ? 4.411 -6.673 4.213 1.00 94.19 85 ALA A C 1
ATOM 672 O O . ALA A 1 85 ? 5.149 -7.444 3.595 1.00 94.19 85 ALA A O 1
ATOM 673 N N . LEU A 1 86 ? 4.110 -5.463 3.725 1.00 93.62 86 LEU A N 1
ATOM 674 C CA . LEU A 1 86 ? 4.499 -5.020 2.382 1.00 93.62 86 LEU A CA 1
ATOM 675 C C . LEU A 1 86 ? 6.021 -5.025 2.184 1.00 93.62 86 LEU A C 1
ATOM 677 O O . LEU A 1 86 ? 6.518 -5.441 1.139 1.00 93.62 86 LEU A O 1
ATOM 681 N N . GLY A 1 87 ? 6.777 -4.615 3.207 1.00 91.12 87 GLY A N 1
ATOM 682 C CA . GLY A 1 87 ? 8.241 -4.623 3.150 1.00 91.12 87 GLY A CA 1
ATOM 683 C C . GLY A 1 87 ? 8.817 -6.031 2.961 1.00 91.12 87 GLY A C 1
ATOM 684 O O . GLY A 1 87 ? 9.750 -6.216 2.176 1.00 91.12 87 GLY A O 1
ATOM 685 N N . LEU A 1 88 ? 8.229 -7.030 3.630 1.00 92.56 88 LEU A N 1
ATOM 686 C CA . LEU A 1 88 ? 8.610 -8.436 3.485 1.00 92.56 88 LEU A CA 1
ATOM 687 C C . LEU A 1 88 ? 8.303 -8.943 2.071 1.00 92.56 88 LEU A C 1
ATOM 689 O O . LEU A 1 88 ? 9.178 -9.531 1.435 1.00 92.56 88 LEU A O 1
ATOM 693 N N . TYR A 1 89 ? 7.096 -8.674 1.567 1.00 93.56 89 TYR A N 1
ATOM 694 C CA . TYR A 1 89 ? 6.691 -9.048 0.211 1.00 93.56 89 TYR A CA 1
ATOM 695 C C . TYR A 1 89 ? 7.651 -8.488 -0.843 1.00 93.56 89 TYR A C 1
ATOM 697 O O . TYR A 1 89 ? 8.180 -9.248 -1.656 1.00 93.56 89 TYR A O 1
ATOM 705 N N . CYS A 1 90 ? 7.964 -7.190 -0.778 1.00 91.75 90 CYS A N 1
ATOM 706 C CA . CYS A 1 90 ? 8.889 -6.561 -1.717 1.00 91.75 90 CYS A CA 1
ATOM 707 C C . CYS A 1 90 ? 10.283 -7.201 -1.671 1.00 91.75 90 CYS A C 1
ATOM 709 O O . CYS A 1 90 ? 10.869 -7.471 -2.719 1.00 91.75 90 CYS A O 1
ATOM 711 N N . ALA A 1 91 ? 10.815 -7.481 -0.478 1.00 91.38 91 ALA A N 1
ATOM 712 C CA . ALA A 1 91 ? 12.129 -8.104 -0.330 1.00 91.38 91 ALA A CA 1
ATOM 713 C C . ALA A 1 91 ? 12.172 -9.528 -0.916 1.00 91.38 91 ALA A C 1
ATOM 715 O O . ALA A 1 91 ? 13.102 -9.872 -1.653 1.00 91.38 91 ALA A O 1
ATOM 716 N N . VAL A 1 92 ? 11.155 -10.346 -0.627 1.00 92.00 92 VAL A N 1
ATOM 717 C CA . VAL A 1 92 ? 11.052 -11.722 -1.137 1.00 92.00 92 VAL A CA 1
ATOM 718 C C . VAL A 1 92 ? 10.869 -11.726 -2.652 1.00 92.00 92 VAL A C 1
ATOM 720 O O . VAL A 1 92 ? 11.571 -12.468 -3.341 1.00 92.00 92 VAL A O 1
ATOM 723 N N . ASN A 1 93 ? 9.995 -10.867 -3.180 1.00 91.00 93 ASN A N 1
ATOM 724 C CA . ASN A 1 93 ? 9.726 -10.791 -4.611 1.00 91.00 93 ASN A CA 1
ATOM 725 C C . ASN A 1 93 ? 10.966 -10.323 -5.395 1.00 91.00 93 ASN A C 1
ATOM 727 O O . ASN A 1 93 ? 11.341 -10.953 -6.381 1.00 91.00 93 ASN A O 1
ATOM 731 N N . LYS A 1 94 ? 11.703 -9.311 -4.902 1.00 89.19 94 LYS A N 1
ATOM 732 C CA . LYS A 1 94 ? 12.994 -8.898 -5.496 1.00 89.19 94 LYS A CA 1
ATOM 733 C C . LYS A 1 94 ? 14.021 -10.033 -5.502 1.00 89.19 94 LYS A C 1
ATOM 735 O O . LYS A 1 94 ? 14.719 -10.248 -6.498 1.00 89.19 94 LYS A O 1
ATOM 740 N N . GLN A 1 95 ? 14.129 -10.784 -4.404 1.00 88.38 95 GLN A N 1
ATOM 741 C CA . GLN A 1 95 ? 15.035 -11.933 -4.343 1.00 88.38 95 GLN A CA 1
ATOM 742 C C . GLN A 1 95 ? 14.627 -13.022 -5.345 1.00 88.38 95 GLN A C 1
ATOM 744 O O . GLN A 1 95 ? 15.483 -13.613 -6.001 1.00 88.38 95 GLN A O 1
ATOM 749 N N . TYR A 1 96 ? 13.335 -13.305 -5.463 1.00 88.06 96 TYR A N 1
ATOM 750 C CA . TYR A 1 96 ? 12.829 -14.308 -6.389 1.00 88.06 96 TYR A CA 1
ATOM 751 C C . TYR A 1 96 ? 13.111 -13.919 -7.848 1.00 88.06 96 TYR A C 1
ATOM 753 O O . TYR A 1 96 ? 13.755 -14.682 -8.570 1.00 88.06 96 TYR A O 1
ATOM 761 N N . SER A 1 97 ? 12.756 -12.693 -8.242 1.00 86.25 97 SER A N 1
ATOM 762 C CA . SER A 1 97 ? 13.010 -12.163 -9.587 1.00 86.25 97 SER A CA 1
ATOM 763 C C . SER A 1 97 ? 14.501 -12.136 -9.934 1.00 86.25 97 SER A C 1
ATOM 765 O O . SER A 1 97 ? 14.896 -12.534 -11.028 1.00 86.25 97 SER A O 1
ATOM 767 N N . SER A 1 98 ? 15.366 -11.742 -8.995 1.00 83.88 98 SER A N 1
ATOM 768 C CA . SER A 1 98 ? 16.819 -11.747 -9.224 1.00 83.88 98 SER A CA 1
ATOM 769 C C . SER A 1 98 ? 17.403 -13.158 -9.369 1.00 83.88 98 SER A C 1
ATOM 771 O O . SER A 1 98 ? 18.284 -13.372 -10.206 1.00 83.88 98 SER A O 1
ATOM 773 N N . ARG A 1 99 ? 16.911 -14.145 -8.607 1.00 83.38 99 ARG A N 1
ATOM 774 C CA . ARG A 1 99 ? 17.339 -15.547 -8.746 1.00 83.38 99 ARG A CA 1
ATOM 775 C C . ARG A 1 99 ? 16.925 -16.141 -10.088 1.00 83.38 99 ARG A C 1
ATOM 777 O O . ARG A 1 99 ? 17.769 -16.771 -10.721 1.00 83.38 99 ARG A O 1
ATOM 784 N N . LEU A 1 100 ? 15.692 -15.894 -10.533 1.00 76.81 100 LEU A N 1
ATOM 785 C CA . LEU A 1 100 ? 15.201 -16.338 -11.841 1.00 76.81 100 LEU A CA 1
ATOM 786 C C . LEU A 1 100 ? 16.066 -15.799 -12.990 1.00 76.81 100 LEU A C 1
ATOM 788 O O . LEU A 1 100 ? 16.482 -16.559 -13.868 1.00 76.81 100 LEU A O 1
ATOM 792 N N . SER A 1 101 ? 16.417 -14.513 -12.934 1.00 75.94 101 SER A N 1
ATOM 793 C CA . SER A 1 101 ? 17.302 -13.872 -13.917 1.00 75.94 101 SER A CA 1
ATOM 794 C C . SER A 1 101 ? 18.727 -14.443 -13.916 1.00 75.94 101 SER A C 1
ATOM 796 O O . SER A 1 101 ? 19.407 -14.479 -14.942 1.00 75.94 101 SER A O 1
ATOM 798 N N . ARG A 1 102 ? 19.215 -14.920 -12.767 1.00 70.00 102 ARG A N 1
ATOM 799 C CA . ARG A 1 102 ? 20.534 -15.565 -12.673 1.00 70.00 102 ARG A CA 1
ATOM 800 C C . ARG A 1 102 ? 20.517 -16.991 -13.212 1.00 70.00 102 ARG A C 1
ATOM 802 O O . ARG A 1 102 ? 21.481 -17.408 -13.843 1.00 70.00 102 ARG A O 1
ATOM 809 N N . THR A 1 103 ? 19.440 -17.740 -12.985 1.00 59.09 103 THR A N 1
ATOM 810 C CA . THR A 1 103 ? 19.308 -19.113 -13.496 1.00 59.09 103 THR A CA 1
ATOM 811 C C . THR A 1 103 ? 19.145 -19.170 -15.011 1.00 59.09 103 THR A C 1
ATOM 813 O O . THR A 1 103 ? 19.703 -20.075 -15.623 1.00 59.09 103 THR A O 1
ATOM 816 N N . SER A 1 104 ? 18.483 -18.189 -15.636 1.00 57.97 104 SER A N 1
ATOM 817 C CA . SER A 1 104 ? 18.470 -18.078 -17.102 1.00 57.97 104 SER A CA 1
ATOM 818 C C . SER A 1 104 ? 19.880 -17.841 -17.655 1.00 57.97 104 SER A C 1
ATOM 820 O O . SER A 1 104 ? 20.273 -18.483 -18.624 1.00 57.97 104 SER A O 1
ATOM 822 N N . SER A 1 105 ? 20.687 -17.026 -16.970 1.00 56.56 105 SER A N 1
ATOM 823 C CA . SER A 1 105 ? 22.090 -16.784 -17.337 1.00 56.56 105 SER A CA 1
ATOM 824 C C . SER A 1 105 ? 22.987 -18.017 -17.130 1.00 56.56 105 SER A C 1
ATOM 826 O O . SER A 1 105 ? 23.881 -18.258 -17.933 1.00 56.56 105 SER A O 1
ATOM 828 N N . LEU A 1 106 ? 22.745 -18.827 -16.090 1.00 54.94 106 LEU A N 1
ATOM 829 C CA . LEU A 1 106 ? 23.495 -20.066 -15.822 1.00 54.94 106 LEU A CA 1
ATOM 830 C C . LEU A 1 106 ? 23.098 -21.227 -16.748 1.00 54.94 106 LEU A C 1
ATOM 832 O O . LEU A 1 106 ? 23.947 -22.046 -17.083 1.00 54.94 106 LEU A O 1
ATOM 836 N N . SER A 1 107 ? 21.846 -21.295 -17.208 1.00 52.62 107 SER A N 1
ATOM 837 C CA . SER A 1 107 ? 21.427 -22.311 -18.188 1.00 52.62 107 SER A CA 1
ATOM 838 C C . SER A 1 107 ? 22.148 -22.177 -19.536 1.00 52.62 107 SER A C 1
ATOM 840 O O . SER A 1 107 ? 22.380 -23.183 -20.203 1.00 52.62 107 SER A O 1
ATOM 842 N N . SER A 1 108 ? 22.597 -20.965 -19.884 1.00 49.06 108 SER A N 1
ATOM 843 C CA . SER A 1 108 ? 23.442 -20.731 -21.058 1.00 49.06 108 SER A CA 1
ATOM 844 C C . SER A 1 108 ? 24.891 -21.199 -20.877 1.00 49.06 108 SER A C 1
ATOM 846 O O . SER A 1 108 ? 25.544 -21.443 -21.882 1.00 49.06 108 SER A O 1
ATOM 848 N N . ILE A 1 109 ? 25.403 -21.363 -19.645 1.00 53.28 109 ILE A N 1
ATOM 849 C CA . ILE A 1 109 ? 26.795 -21.816 -19.416 1.00 53.28 109 ILE A CA 1
ATOM 850 C C . ILE A 1 109 ? 26.914 -23.343 -19.340 1.00 53.28 109 ILE A C 1
ATOM 852 O O . ILE A 1 109 ? 27.975 -23.891 -19.604 1.00 53.28 109 ILE A O 1
ATOM 856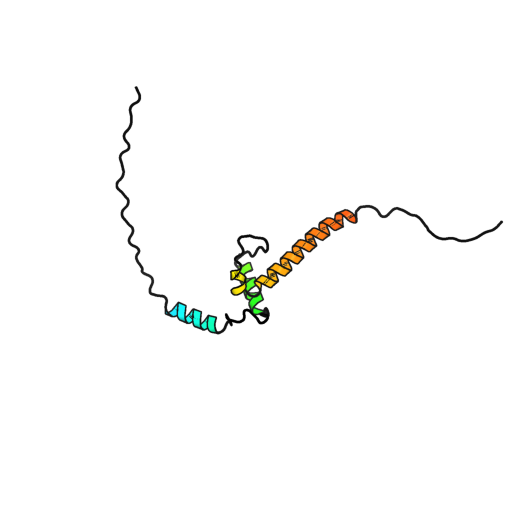 N N . VAL A 1 110 ? 25.837 -24.041 -18.960 1.00 52.41 110 VAL A N 1
ATOM 857 C CA . VAL A 1 110 ? 25.838 -25.508 -18.772 1.00 52.41 110 VAL A CA 1
ATOM 858 C C . VAL A 1 110 ? 25.489 -26.260 -20.074 1.00 52.41 110 VAL A C 1
ATOM 860 O O . VAL A 1 110 ? 25.523 -27.484 -20.108 1.00 52.41 110 VAL A O 1
ATOM 863 N N . SER A 1 111 ? 25.211 -25.548 -21.176 1.00 47.84 111 SER A N 1
ATOM 864 C CA . SER A 1 111 ? 25.055 -26.139 -22.522 1.00 47.84 111 SER A CA 1
ATOM 865 C C . SER A 1 111 ? 26.332 -26.124 -23.376 1.00 47.84 111 SER A C 1
ATOM 867 O O . SER A 1 111 ? 26.262 -26.438 -24.561 1.00 47.84 111 SER A O 1
ATOM 869 N N . GLU A 1 112 ? 27.502 -25.820 -22.805 1.00 48.59 112 GLU A N 1
ATOM 870 C CA . GLU A 1 112 ? 28.790 -25.934 -23.504 1.00 48.59 112 GLU A CA 1
ATOM 871 C C . GLU A 1 112 ? 29.672 -27.015 -22.858 1.00 48.59 112 GLU A C 1
ATOM 873 O O . GLU A 1 112 ? 30.572 -26.747 -22.075 1.00 48.59 112 GLU A O 1
ATOM 878 N N . GLY A 1 113 ? 29.349 -28.268 -23.193 1.00 48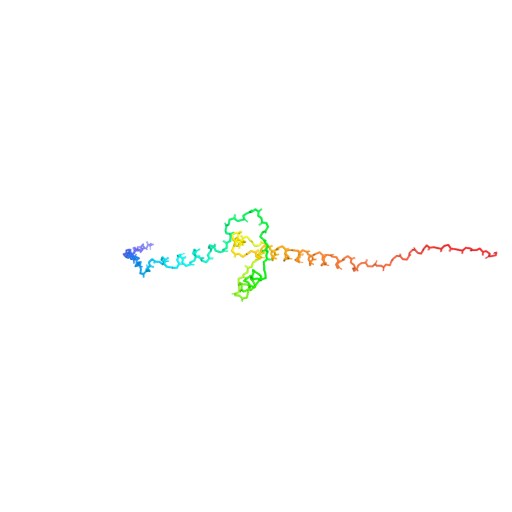.50 113 GLY A N 1
ATOM 879 C CA . GLY A 1 113 ? 30.313 -29.340 -23.467 1.00 48.50 113 GLY A CA 1
ATOM 880 C C . GLY A 1 113 ? 31.383 -29.672 -22.423 1.00 48.50 113 GLY A C 1
ATOM 881 O O . GLY A 1 113 ? 32.539 -29.285 -22.560 1.00 48.50 113 GLY A O 1
ATOM 882 N N . GLU A 1 114 ? 31.046 -30.591 -21.518 1.00 46.34 114 GLU A N 1
ATOM 883 C CA . GLU A 1 114 ? 31.968 -31.672 -21.150 1.00 46.34 114 GLU A CA 1
ATOM 884 C C . GLU A 1 114 ? 32.386 -32.423 -22.428 1.00 46.34 114 GLU A C 1
ATOM 886 O O . GLU A 1 114 ? 31.535 -33.052 -23.052 1.00 46.34 114 GLU A O 1
ATOM 891 N N . LEU A 1 115 ? 33.659 -32.318 -22.832 1.00 53.25 115 LEU A N 1
ATOM 892 C CA . LEU A 1 115 ? 34.443 -33.285 -23.627 1.00 53.25 115 LEU A CA 1
ATOM 893 C C . LEU A 1 115 ? 35.878 -32.736 -23.781 1.00 53.25 115 LEU A C 1
ATOM 895 O O . LEU A 1 115 ? 36.287 -32.263 -24.839 1.00 53.25 115 LEU A O 1
ATOM 899 N N . SER A 1 116 ? 36.674 -32.800 -22.714 1.00 41.81 116 SER A N 1
ATOM 900 C CA . SER A 1 116 ? 38.126 -32.920 -22.875 1.00 41.81 116 SER A CA 1
ATOM 901 C C . SER A 1 116 ? 38.636 -33.988 -21.930 1.00 41.81 116 SER A C 1
ATOM 903 O O . SER A 1 116 ? 39.016 -33.761 -20.783 1.00 41.81 116 SER A O 1
ATOM 905 N N . ASN A 1 117 ? 38.580 -35.203 -22.452 1.00 57.09 117 ASN A N 1
ATOM 906 C CA . ASN A 1 117 ? 39.236 -36.383 -21.946 1.00 57.09 117 ASN A CA 1
ATOM 907 C C . ASN A 1 117 ? 40.739 -36.065 -21.947 1.00 57.09 117 ASN A C 1
ATOM 909 O O . ASN A 1 117 ? 41.408 -36.146 -22.974 1.00 57.09 117 ASN A O 1
ATOM 913 N N . SER A 1 118 ? 41.291 -35.682 -20.806 1.00 44.34 118 SER A N 1
ATOM 914 C CA . SER A 1 118 ? 42.724 -35.823 -20.565 1.00 44.34 118 SER A CA 1
ATOM 915 C C . SER A 1 118 ? 42.897 -36.621 -19.291 1.00 44.34 118 SER A C 1
ATOM 917 O O . SER A 1 118 ? 43.047 -36.098 -18.191 1.00 44.34 118 SER A O 1
ATOM 919 N N . SER A 1 119 ? 42.782 -37.933 -19.498 1.00 47.94 119 SER A N 1
ATOM 920 C CA . SER A 1 119 ? 43.139 -38.998 -18.577 1.00 47.94 119 SER A CA 1
ATOM 921 C C . SER A 1 119 ? 44.488 -38.728 -17.912 1.00 47.94 119 SER A C 1
ATOM 923 O O . SER A 1 119 ? 45.491 -38.492 -18.583 1.00 47.94 119 SER A O 1
ATOM 925 N N . THR A 1 120 ? 44.521 -38.835 -16.587 1.00 49.22 120 THR A N 1
ATOM 926 C CA . THR A 1 120 ? 45.746 -38.933 -15.784 1.00 49.22 120 THR A CA 1
ATOM 927 C C . THR A 1 120 ? 45.687 -40.276 -15.049 1.00 49.22 120 THR A C 1
ATOM 929 O O . THR A 1 120 ? 44.666 -40.525 -14.408 1.00 49.22 120 THR A O 1
ATOM 932 N N . THR A 1 121 ? 46.717 -41.126 -15.208 1.00 41.72 121 THR A N 1
ATOM 933 C CA . THR A 1 121 ? 47.148 -42.345 -14.446 1.00 41.72 121 THR A CA 1
ATOM 934 C C . THR A 1 121 ? 47.960 -43.231 -15.424 1.00 41.72 121 THR A C 1
ATOM 936 O O . THR A 1 121 ? 47.426 -43.639 -16.446 1.00 41.72 121 THR A O 1
ATOM 939 N N . ILE A 1 122 ? 49.306 -43.279 -15.398 1.00 47.69 122 ILE A N 1
ATOM 940 C CA . ILE A 1 122 ? 50.226 -44.100 -14.563 1.00 47.69 122 ILE A CA 1
ATOM 941 C C . ILE A 1 122 ? 49.838 -45.592 -14.549 1.00 47.69 122 ILE A C 1
ATOM 943 O O . ILE A 1 122 ? 48.763 -45.850 -14.029 1.00 47.69 122 ILE A O 1
ATOM 947 N N . VAL A 1 123 ? 50.692 -46.510 -15.069 1.00 48.94 123 VAL A N 1
ATOM 948 C CA . VAL A 1 123 ? 51.214 -47.788 -14.477 1.00 48.94 123 VAL A CA 1
ATOM 949 C C . VAL A 1 123 ? 52.055 -48.593 -15.524 1.00 48.94 123 VAL A C 1
ATOM 951 O O . VAL A 1 123 ? 51.508 -49.027 -16.527 1.00 48.94 123 VAL A O 1
ATOM 954 N N . ASP A 1 124 ? 53.355 -48.778 -15.227 1.00 46.34 124 ASP A N 1
ATOM 955 C CA . ASP A 1 124 ? 54.228 -49.984 -15.370 1.00 46.34 124 ASP A CA 1
ATOM 956 C C . ASP A 1 124 ? 54.577 -50.670 -16.728 1.00 46.34 124 ASP A C 1
ATOM 958 O O . ASP A 1 124 ? 54.176 -50.234 -17.798 1.00 46.34 124 ASP A O 1
ATOM 962 N N . GLN A 1 125 ? 55.471 -51.666 -16.650 1.00 44.09 125 GLN A N 1
ATOM 963 C CA . GLN A 1 125 ? 56.688 -51.960 -17.434 1.00 44.09 125 GLN A CA 1
ATOM 964 C C . GLN A 1 125 ? 56.639 -53.398 -18.033 1.00 44.09 125 GLN A C 1
ATOM 966 O O . GLN A 1 125 ? 55.671 -54.091 -17.771 1.00 44.09 125 GLN A O 1
ATOM 971 N N . GLU A 1 126 ? 57.694 -53.840 -18.754 1.00 43.38 126 GLU A N 1
ATOM 972 C CA . GLU A 1 126 ? 57.981 -55.191 -19.343 1.00 43.38 126 GLU A CA 1
ATOM 973 C C . GLU A 1 126 ? 57.509 -55.405 -20.806 1.00 43.38 126 GLU A C 1
ATOM 975 O O . GLU A 1 126 ? 56.392 -55.044 -21.156 1.00 43.38 126 GLU A O 1
ATOM 980 N N . GLU A 1 127 ? 58.302 -55.859 -21.789 1.00 34.91 127 GLU A N 1
ATOM 981 C CA . GLU A 1 127 ? 59.511 -56.712 -21.888 1.00 34.91 127 GLU A CA 1
ATOM 982 C C . GLU A 1 127 ? 60.550 -56.118 -22.869 1.00 34.91 127 GLU A C 1
ATOM 984 O O . GLU A 1 127 ? 60.136 -55.516 -23.891 1.00 34.91 127 GLU A O 1
#

pLDDT: mean 72.25, std 17.29, range [34.91, 96.81]